Protein AF-A0A6P6V4N6-F1 (afdb_monomer)

Mean predicted aligned error: 5.98 Å

Radius of gyration: 13.84 Å; Cα contacts (8 Å, |Δi|>4): 129; chains: 1; bounding box: 36×21×31 Å

Solvent-accessible surface area (backbone atoms only — not comparable to full-atom values): 4891 Å² total; per-residue (Å²): 143,88,72,90,74,83,80,55,64,67,59,54,53,58,54,56,64,43,24,72,79,70,73,50,82,62,46,82,45,55,89,58,93,43,60,74,1,54,45,69,42,77,94,83,47,48,34,36,39,43,25,71,58,52,31,46,93,80,69,66,74,20,34,10,26,46,84,44,66,52,98,85,68,49,78,46,81,45,82,90

Foldseek 3Di:
DDQPDPPPVVVVVVVLVCCVVVVHQADEEERDDDQAQKDQDDPSSRYMYGAADACVVVPSRGWHWDWDADPVRDTDIDTD

Sequence (80 aa):
MCAVIIHLVPTVCLFLQSNHINKLDLVCRAHQLVQEGLKYMFQDKGLVTVWSAPNYCYRCGNVASILSFNENMERSEILH

Secondary structure (DSSP, 8-state):
--------HHHHHHHHHTHHHHT-S-EEE-SS--TTSEEEESTT--EEEE---TTGGGTS-PPPEEEEE-TT--EEEEE-

pLDDT: mean 84.14, std 14.91, range [34.22, 95.31]

Nearest PDB structures (foldseek):
  6obs-assembly1_A  TM=8.899E-01  e=1.211E-06  Homo sapiens
  1s70-assembly1_A  TM=9.221E-01  e=2.541E-06  Homo sapiens
  1u32-assembly1_A  TM=8.957E-01  e=1.814E-06  Homo sapiens
  8a8f-assembly1_A  TM=8.772E-01  e=5.333E-06  Saccharomyces cerevisiae
  6zeg-assembly1_A  TM=8.985E-01  e=8.548E-06  Homo sapiens

Structure (mmCIF, N/CA/C/O backbone):
data_AF-A0A6P6V4N6-F1
#
_entry.id   AF-A0A6P6V4N6-F1
#
loop_
_atom_site.group_PDB
_atom_site.id
_atom_site.type_symbol
_atom_site.label_atom_id
_atom_site.label_alt_id
_atom_site.label_comp_id
_atom_site.label_asym_id
_atom_site.label_entity_id
_atom_site.label_seq_id
_atom_site.pdbx_PDB_ins_code
_atom_site.Cartn_x
_atom_site.Cartn_y
_atom_site.Cartn_z
_atom_site.occupancy
_atom_site.B_iso_or_equiv
_atom_site.auth_seq_id
_atom_site.auth_comp_id
_atom_site.auth_asym_id
_atom_site.auth_atom_id
_atom_site.pdbx_PDB_model_num
ATOM 1 N N . MET A 1 1 ? 14.797 11.374 -8.398 1.00 50.06 1 MET A N 1
ATOM 2 C CA . MET A 1 1 ? 15.539 11.334 -7.120 1.00 50.06 1 MET A CA 1
ATOM 3 C C . MET A 1 1 ? 14.963 12.396 -6.205 1.00 50.06 1 MET A C 1
ATOM 5 O O . MET A 1 1 ? 15.043 13.555 -6.571 1.00 50.06 1 MET A O 1
ATOM 9 N N . CYS A 1 2 ? 14.338 11.984 -5.102 1.00 36.50 2 CYS A N 1
ATOM 10 C CA . CYS A 1 2 ? 14.286 12.674 -3.806 1.00 36.50 2 CYS A CA 1
ATOM 11 C C . CYS A 1 2 ? 13.331 11.879 -2.912 1.00 36.50 2 CYS A C 1
ATOM 13 O O . CYS A 1 2 ? 12.127 11.893 -3.124 1.00 36.50 2 CYS A O 1
ATOM 15 N N . ALA A 1 3 ? 13.879 11.155 -1.944 1.00 41.12 3 ALA A N 1
ATOM 16 C CA . ALA A 1 3 ? 13.133 10.660 -0.796 1.00 41.12 3 ALA A CA 1
ATOM 17 C C . ALA A 1 3 ? 14.132 10.542 0.357 1.00 41.12 3 ALA A C 1
ATOM 19 O O . ALA A 1 3 ? 14.553 9.454 0.738 1.00 41.12 3 ALA A O 1
ATOM 20 N N . VAL A 1 4 ? 14.575 11.689 0.876 1.00 34.22 4 VAL A N 1
ATOM 21 C CA . VAL A 1 4 ? 15.108 1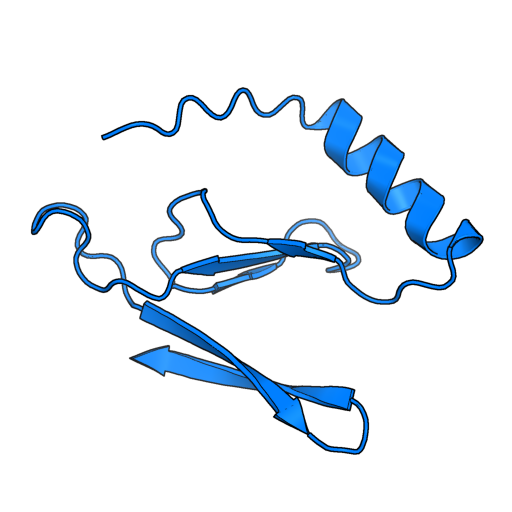1.720 2.238 1.00 34.22 4 VAL A CA 1
ATOM 22 C C . VAL A 1 4 ? 13.887 11.588 3.137 1.00 34.22 4 VAL A C 1
ATOM 24 O O . VAL A 1 4 ? 13.181 12.560 3.383 1.00 34.22 4 VAL A O 1
ATOM 27 N N . ILE A 1 5 ? 13.581 10.363 3.555 1.00 48.19 5 ILE A N 1
ATOM 28 C CA . ILE A 1 5 ? 12.548 10.115 4.557 1.00 48.19 5 ILE A CA 1
ATOM 29 C C . ILE A 1 5 ? 13.280 9.862 5.861 1.00 48.19 5 ILE A C 1
ATOM 31 O O . ILE A 1 5 ? 13.749 8.757 6.127 1.00 48.19 5 ILE A O 1
ATOM 35 N N . ILE A 1 6 ? 13.395 10.910 6.672 1.00 41.84 6 ILE A N 1
ATOM 36 C CA . ILE A 1 6 ? 13.761 10.763 8.075 1.00 41.84 6 ILE A CA 1
ATOM 37 C C . ILE A 1 6 ? 12.570 10.072 8.746 1.00 41.84 6 ILE A C 1
ATOM 39 O O . ILE A 1 6 ? 11.545 10.691 9.025 1.00 41.84 6 ILE A O 1
ATOM 43 N N . HIS A 1 7 ? 12.682 8.762 8.960 1.00 54.31 7 HIS A N 1
ATOM 44 C CA . HIS A 1 7 ? 11.764 8.031 9.823 1.00 54.31 7 HIS A CA 1
ATOM 45 C C . HIS A 1 7 ? 12.028 8.417 11.270 1.00 54.31 7 HIS A C 1
ATOM 47 O O . HIS A 1 7 ? 12.850 7.803 11.944 1.00 54.31 7 HIS A O 1
ATOM 53 N N . LEU A 1 8 ? 11.280 9.384 11.790 1.00 55.47 8 LEU A N 1
ATOM 54 C CA . LEU A 1 8 ? 11.017 9.393 13.220 1.00 55.47 8 LEU A CA 1
ATOM 55 C C . LEU A 1 8 ? 9.909 8.360 13.457 1.00 55.47 8 LEU A C 1
ATOM 57 O O . LEU A 1 8 ? 8.728 8.689 13.487 1.00 55.47 8 LEU A O 1
ATOM 61 N N . VAL A 1 9 ? 10.297 7.085 13.596 1.00 65.19 9 VAL A N 1
ATOM 62 C CA . VAL A 1 9 ? 9.415 5.991 14.058 1.00 65.19 9 VAL A CA 1
ATOM 63 C C . VAL A 1 9 ? 8.527 6.426 15.242 1.00 65.19 9 VAL A C 1
ATOM 65 O O . VAL A 1 9 ? 7.339 6.105 15.213 1.00 65.19 9 VAL A O 1
ATOM 68 N N . PRO A 1 10 ? 9.012 7.235 16.213 1.00 65.31 10 PRO A N 1
ATOM 69 C CA . PRO A 1 10 ? 8.158 7.764 17.277 1.00 65.31 10 PRO A CA 1
ATOM 70 C C . PRO A 1 10 ? 6.976 8.603 16.774 1.00 65.31 10 PRO A C 1
ATOM 72 O O . PRO A 1 10 ? 5.865 8.461 17.274 1.00 65.31 10 PRO A O 1
ATOM 75 N N . THR A 1 11 ? 7.187 9.449 15.763 1.00 71.75 11 THR A N 1
ATOM 76 C CA . THR A 1 11 ? 6.144 10.318 15.198 1.00 71.75 11 THR A CA 1
ATOM 77 C C . THR A 1 11 ? 5.061 9.509 14.490 1.00 71.75 11 THR A C 1
ATOM 79 O O . THR A 1 11 ? 3.883 9.837 14.594 1.00 71.75 11 THR A O 1
ATOM 82 N N . VAL A 1 12 ? 5.439 8.419 13.814 1.00 76.62 12 VAL A N 1
ATOM 83 C CA . VAL A 1 12 ? 4.476 7.505 13.185 1.00 76.62 12 VAL A CA 1
ATOM 84 C C . VAL A 1 12 ? 3.630 6.803 14.247 1.00 76.62 12 VAL A C 1
ATOM 86 O O . VAL A 1 12 ? 2.411 6.795 14.123 1.00 76.62 12 VAL A O 1
ATOM 89 N N . CYS A 1 13 ? 4.237 6.287 15.320 1.00 72.25 13 CYS A N 1
ATOM 90 C CA . CYS A 1 13 ? 3.489 5.664 16.417 1.00 72.25 13 CYS A CA 1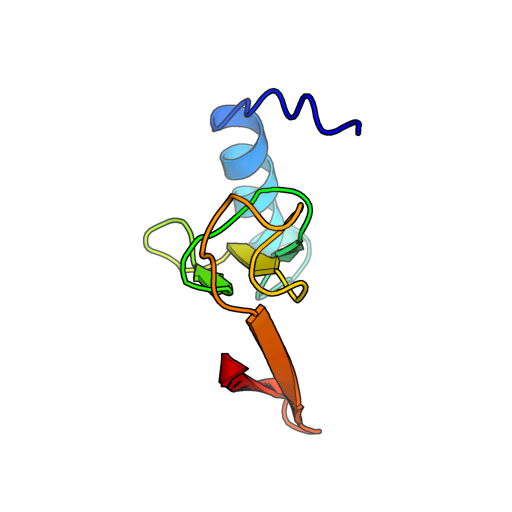
ATOM 91 C C . CYS A 1 13 ? 2.519 6.645 17.100 1.00 72.25 13 CYS A C 1
ATOM 93 O O . CYS A 1 13 ? 1.374 6.283 17.353 1.00 72.25 13 CYS A O 1
ATOM 95 N N . LEU A 1 14 ? 2.944 7.891 17.345 1.00 74.94 14 LEU A N 1
ATOM 96 C CA . LEU A 1 14 ? 2.086 8.954 17.891 1.00 74.94 14 LEU A CA 1
ATOM 97 C C . LEU A 1 14 ? 0.886 9.257 16.983 1.00 74.94 14 LEU A C 1
AT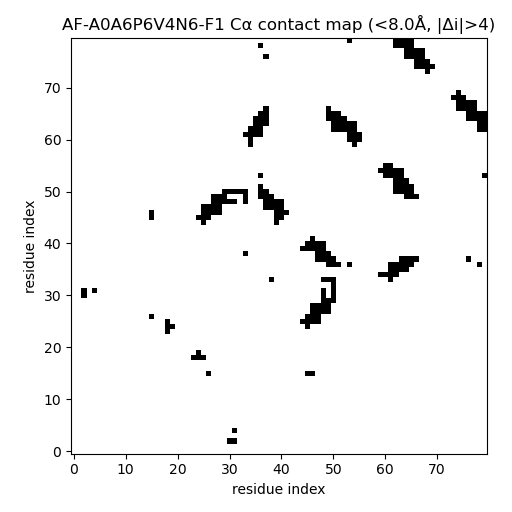OM 99 O O . LEU A 1 14 ? -0.238 9.425 17.457 1.00 74.94 14 LEU A O 1
ATOM 103 N N . PHE A 1 15 ? 1.105 9.302 15.667 1.00 78.56 15 PHE A N 1
ATOM 104 C CA . PHE A 1 15 ? 0.015 9.486 14.714 1.00 78.56 15 PHE A CA 1
ATOM 105 C C . PHE A 1 15 ? -0.948 8.293 14.723 1.00 78.56 15 PHE A C 1
ATOM 107 O O . PHE A 1 15 ? -2.159 8.492 14.782 1.00 78.56 15 PHE A O 1
ATOM 114 N N . LEU A 1 16 ? -0.427 7.062 14.753 1.00 81.00 16 LEU A N 1
ATOM 115 C CA . LEU A 1 16 ? -1.251 5.851 14.784 1.00 81.00 16 LEU A CA 1
ATOM 116 C C . LEU A 1 16 ? -2.109 5.747 16.050 1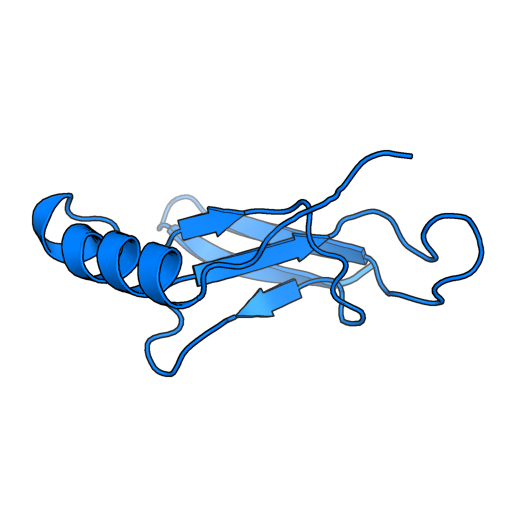.00 81.00 16 LEU A C 1
ATOM 118 O O . LEU A 1 16 ? -3.256 5.327 15.959 1.00 81.00 16 LEU A O 1
ATOM 122 N N . GLN A 1 17 ? -1.631 6.220 17.205 1.00 77.81 17 GLN A N 1
ATOM 123 C CA . GLN A 1 17 ? -2.462 6.327 18.415 1.00 77.81 17 GLN A CA 1
ATOM 124 C C . GLN A 1 17 ? -3.698 7.217 18.205 1.00 77.81 17 GLN A C 1
ATOM 126 O O . GLN A 1 17 ? -4.757 6.968 18.780 1.00 77.81 17 GLN A O 1
ATOM 131 N N . SER A 1 18 ? -3.589 8.234 17.346 1.00 78.19 18 SER A N 1
ATOM 132 C CA . SER A 1 18 ? -4.695 9.141 17.026 1.00 78.19 18 SER A CA 1
ATOM 133 C C . SER A 1 18 ? -5.698 8.543 16.033 1.00 78.19 18 SER A C 1
ATOM 135 O O . SER A 1 18 ? -6.774 9.112 15.857 1.00 78.19 18 SER A O 1
ATOM 137 N N . ASN A 1 19 ? -5.412 7.389 15.415 1.00 83.00 19 ASN A N 1
ATOM 138 C CA . ASN A 1 19 ? -6.357 6.719 14.517 1.00 83.00 19 ASN A CA 1
ATOM 139 C C . ASN A 1 19 ? -7.682 6.411 15.224 1.00 83.00 19 ASN A C 1
ATOM 141 O O . ASN A 1 19 ? -8.741 6.624 14.643 1.00 83.00 19 ASN A O 1
ATOM 145 N N . HIS A 1 20 ? -7.645 6.007 16.497 1.00 82.31 20 HIS A N 1
ATOM 146 C CA . HIS A 1 20 ? -8.857 5.749 17.281 1.00 82.31 20 HIS A CA 1
ATOM 147 C C . HIS A 1 20 ? -9.683 7.018 17.534 1.00 82.31 20 HIS A C 1
ATOM 149 O O . HIS A 1 20 ? -10.911 6.967 17.525 1.00 82.31 20 HIS A O 1
ATOM 155 N N . ILE A 1 21 ? -9.019 8.164 17.712 1.00 87.69 21 ILE A N 1
ATOM 156 C CA . ILE A 1 21 ? -9.676 9.469 17.88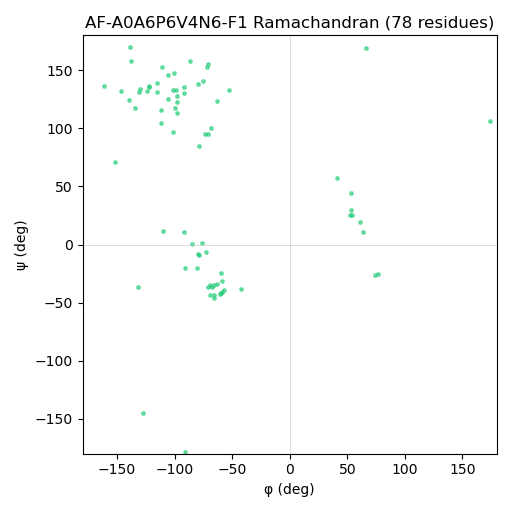7 1.00 87.69 21 ILE A CA 1
ATOM 157 C C . ILE A 1 21 ? -10.338 9.895 16.572 1.00 87.69 21 ILE A C 1
ATOM 159 O O . ILE A 1 21 ? -11.485 10.336 16.558 1.00 87.69 21 ILE A O 1
ATOM 163 N N . ASN A 1 22 ? -9.624 9.706 15.462 1.00 85.81 22 ASN A N 1
ATOM 164 C CA . ASN A 1 22 ? -10.067 10.087 14.123 1.00 85.81 22 ASN A CA 1
ATOM 165 C C . ASN A 1 22 ? -10.956 9.031 13.444 1.00 85.81 22 ASN A C 1
ATOM 167 O O . ASN A 1 22 ? -11.387 9.251 12.315 1.00 85.81 22 ASN A O 1
ATOM 171 N N . LYS A 1 23 ? -11.238 7.907 14.119 1.00 88.38 23 LYS A N 1
ATOM 172 C CA . LYS A 1 23 ? -12.011 6.765 13.600 1.00 88.38 23 LYS A CA 1
ATOM 173 C C . LYS A 1 23 ? -11.465 6.231 12.267 1.00 88.38 23 LYS A C 1
ATOM 175 O O . LYS A 1 23 ? -12.222 5.979 11.335 1.00 88.38 23 LYS A O 1
ATOM 180 N N . LEU A 1 24 ? -10.142 6.100 12.176 1.00 88.75 24 LEU A N 1
ATOM 181 C CA . LEU A 1 24 ? -9.446 5.543 11.017 1.00 88.75 24 LEU A CA 1
ATOM 182 C C . LEU A 1 24 ? -9.023 4.099 11.292 1.00 88.75 24 LEU A C 1
ATOM 184 O O . LEU A 1 24 ? -8.393 3.823 12.310 1.00 88.75 24 LEU A O 1
ATOM 188 N N . ASP A 1 25 ? -9.293 3.204 10.344 1.00 88.81 25 ASP A N 1
ATOM 189 C CA . ASP A 1 25 ? -8.919 1.786 10.456 1.00 88.81 25 ASP A CA 1
ATOM 190 C C . ASP A 1 25 ? -7.541 1.469 9.861 1.00 88.81 25 ASP A C 1
ATOM 192 O O . ASP A 1 25 ? -6.965 0.413 10.132 1.00 88.81 25 ASP A O 1
ATOM 196 N N . LEU A 1 26 ? -7.034 2.332 8.975 1.00 90.00 26 LEU A N 1
ATOM 197 C CA . LEU A 1 26 ? -5.788 2.106 8.251 1.00 90.00 26 LEU A CA 1
ATOM 198 C C . LEU A 1 26 ? -5.227 3.406 7.678 1.00 90.00 26 LEU A C 1
ATOM 200 O O . LEU A 1 26 ? -5.935 4.180 7.037 1.00 90.00 26 LEU A O 1
ATOM 204 N N . VAL A 1 27 ? -3.918 3.588 7.816 1.00 91.00 27 VAL A N 1
ATOM 205 C CA . VAL A 1 27 ? -3.163 4.627 7.117 1.00 91.00 27 VAL A CA 1
ATOM 206 C C . VAL A 1 27 ? -2.468 3.993 5.918 1.00 91.00 27 VAL A C 1
ATOM 208 O O . VAL A 1 27 ? -1.616 3.120 6.079 1.00 91.00 27 VAL A O 1
ATOM 211 N N . CYS A 1 28 ? -2.813 4.436 4.711 1.00 91.88 28 CYS A N 1
ATOM 212 C CA . CYS A 1 28 ? -2.134 4.023 3.484 1.00 91.88 28 CYS A CA 1
ATOM 213 C C . CYS A 1 28 ? -1.109 5.080 3.076 1.00 91.88 28 CYS A C 1
ATOM 215 O O . CYS A 1 28 ? -1.438 6.260 2.960 1.00 91.88 28 CYS A O 1
ATOM 217 N N . ARG A 1 29 ? 0.136 4.666 2.835 1.00 91.88 29 ARG A N 1
ATOM 218 C CA . ARG A 1 29 ? 1.201 5.550 2.350 1.00 91.88 29 ARG A CA 1
ATOM 219 C C . ARG A 1 29 ? 2.057 4.876 1.284 1.00 91.88 29 ARG A C 1
ATOM 221 O O . ARG A 1 29 ? 2.001 3.670 1.087 1.00 91.88 29 ARG A O 1
ATOM 228 N N . ALA A 1 30 ? 2.907 5.666 0.641 1.00 88.06 30 ALA A N 1
ATOM 229 C CA . ALA A 1 30 ? 3.935 5.188 -0.279 1.00 88.06 30 ALA A CA 1
ATOM 230 C C . ALA A 1 30 ? 5.300 5.769 0.131 1.00 88.06 30 ALA A C 1
ATOM 232 O O . ALA A 1 30 ? 5.560 6.009 1.318 1.00 88.06 30 ALA A O 1
ATOM 233 N N . HIS A 1 31 ? 6.148 6.078 -0.853 1.00 88.62 31 HIS A N 1
ATOM 234 C CA . HIS A 1 31 ? 7.371 6.879 -0.714 1.00 88.62 31 HIS A CA 1
ATOM 235 C C . HIS A 1 31 ? 8.575 6.168 -0.075 1.00 88.62 31 HIS A C 1
ATOM 237 O O . HIS A 1 31 ? 9.710 6.525 -0.374 1.00 88.62 31 HIS A O 1
ATOM 243 N N . GLN A 1 32 ? 8.363 5.145 0.752 1.00 89.38 32 GLN A N 1
ATOM 244 C CA . GLN A 1 32 ? 9.422 4.214 1.135 1.00 89.38 32 GLN A CA 1
ATOM 245 C C . GLN A 1 32 ? 9.429 3.031 0.183 1.00 89.38 32 GLN A C 1
ATOM 247 O O . GLN A 1 32 ? 8.389 2.410 -0.032 1.00 89.38 32 GLN A O 1
ATOM 252 N N . LEU A 1 33 ? 10.605 2.702 -0.343 1.00 89.69 33 LEU A N 1
ATOM 253 C CA . LEU A 1 33 ? 10.774 1.480 -1.111 1.00 89.69 33 LEU A CA 1
ATOM 254 C C . LEU A 1 33 ? 10.516 0.267 -0.206 1.00 89.69 33 LEU A C 1
ATOM 256 O O . LEU A 1 33 ? 11.185 0.101 0.815 1.00 89.69 33 LEU A O 1
ATOM 260 N N . VAL A 1 34 ? 9.573 -0.580 -0.612 1.00 92.44 34 VAL A N 1
ATOM 261 C CA . VAL A 1 34 ? 9.318 -1.908 -0.040 1.00 92.44 34 VAL A CA 1
ATOM 262 C C . VAL A 1 34 ? 9.607 -2.944 -1.119 1.00 92.44 34 VAL A C 1
ATOM 264 O O . VAL A 1 34 ? 9.192 -2.780 -2.265 1.00 92.44 34 VAL A O 1
ATOM 267 N N . GLN A 1 35 ? 10.386 -3.971 -0.784 1.00 93.62 35 GLN A N 1
ATOM 268 C CA . GLN A 1 35 ? 10.871 -4.945 -1.770 1.00 93.62 35 GLN A CA 1
ATOM 269 C C . GLN A 1 35 ? 9.740 -5.840 -2.273 1.00 93.62 35 GLN A C 1
ATOM 271 O O . GLN A 1 35 ? 9.651 -6.151 -3.455 1.00 93.62 35 GLN A O 1
ATOM 276 N N . GLU A 1 36 ? 8.836 -6.175 -1.365 1.00 94.19 36 GLU A N 1
ATOM 277 C CA . GLU A 1 36 ? 7.623 -6.950 -1.577 1.00 94.19 36 GLU A CA 1
ATOM 278 C C . GLU A 1 36 ? 6.485 -6.157 -2.250 1.00 94.19 36 GLU A C 1
ATOM 280 O O . GLU A 1 36 ? 5.393 -6.685 -2.421 1.00 94.19 36 GLU A O 1
ATOM 285 N N . GLY A 1 37 ? 6.701 -4.879 -2.592 1.00 92.88 37 GLY A N 1
ATOM 286 C CA . GLY A 1 37 ? 5.690 -4.010 -3.205 1.00 92.88 37 GLY A CA 1
ATOM 287 C C . GLY A 1 37 ? 4.588 -3.531 -2.246 1.00 92.88 37 GLY A C 1
ATOM 288 O O . GLY A 1 37 ? 4.062 -2.434 -2.416 1.00 92.88 37 GLY A O 1
ATOM 289 N N . LEU A 1 38 ? 4.278 -4.273 -1.179 1.00 94.25 38 LEU A N 1
ATOM 290 C CA . LEU A 1 38 ? 3.346 -3.863 -0.126 1.00 94.25 38 LEU A CA 1
ATOM 291 C C . LEU A 1 38 ? 3.770 -4.405 1.240 1.00 94.25 38 LEU A C 1
ATOM 293 O O . LEU A 1 38 ? 4.041 -5.591 1.380 1.00 94.25 38 LEU A O 1
ATOM 297 N N . LYS A 1 39 ? 3.784 -3.556 2.272 1.00 93.44 39 LYS A N 1
ATOM 298 C CA . LYS A 1 39 ? 4.158 -3.964 3.633 1.00 93.44 39 LYS A CA 1
ATOM 299 C C . LYS A 1 39 ? 3.276 -3.321 4.694 1.00 93.44 39 LYS A C 1
ATOM 301 O O . LYS A 1 39 ? 3.228 -2.093 4.800 1.00 93.44 39 LYS A O 1
ATOM 306 N N . TYR A 1 40 ? 2.661 -4.148 5.536 1.00 93.19 40 TYR A N 1
ATOM 307 C CA . TYR A 1 40 ? 2.059 -3.700 6.792 1.00 93.19 40 TYR A CA 1
ATOM 308 C C . TYR A 1 40 ? 3.126 -3.517 7.870 1.00 93.19 40 TYR A C 1
ATOM 310 O O . TYR A 1 40 ? 4.042 -4.329 8.012 1.00 93.19 40 TYR A O 1
ATOM 318 N N . MET A 1 41 ? 3.002 -2.441 8.635 1.00 87.31 41 MET A N 1
ATOM 319 C CA . MET A 1 41 ? 3.904 -2.109 9.731 1.00 87.31 41 MET A CA 1
ATOM 320 C C . MET A 1 41 ? 3.172 -2.251 11.066 1.00 87.31 41 MET A C 1
ATOM 322 O O . MET A 1 41 ? 1.960 -2.050 11.127 1.00 87.31 41 MET A O 1
ATOM 326 N N . PHE A 1 42 ? 3.939 -2.540 12.122 1.00 85.69 42 PHE A N 1
ATOM 327 C CA . PHE A 1 42 ? 3.457 -2.732 13.498 1.00 85.69 42 P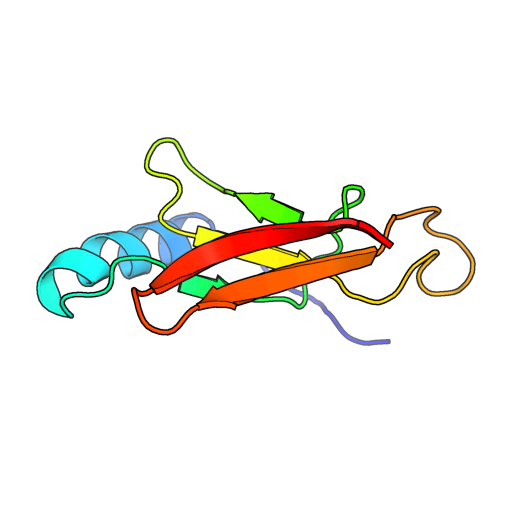HE A CA 1
ATOM 328 C C . PHE A 1 42 ? 2.564 -3.974 13.688 1.00 85.69 42 PHE A C 1
ATOM 330 O O . PHE A 1 42 ? 2.195 -4.655 12.733 1.00 85.69 42 PHE A O 1
ATOM 337 N N . GLN A 1 43 ? 2.284 -4.328 14.947 1.00 82.25 43 GLN A N 1
ATOM 338 C CA . GLN A 1 43 ? 1.493 -5.522 15.286 1.00 82.25 43 GLN A CA 1
ATOM 339 C C . GLN A 1 43 ? 0.016 -5.384 14.902 1.00 82.25 43 GLN A C 1
ATOM 341 O O . GLN A 1 43 ? -0.603 -6.363 14.496 1.00 82.25 43 GLN A O 1
ATOM 346 N N . ASP A 1 44 ? -0.531 -4.176 15.010 1.00 83.69 44 ASP A N 1
ATOM 347 C CA . ASP A 1 44 ? -1.927 -3.847 14.712 1.00 83.69 44 ASP A CA 1
ATOM 348 C C . ASP A 1 44 ? -2.203 -3.678 13.210 1.00 83.69 44 ASP A C 1
ATOM 350 O O . ASP A 1 44 ? -3.357 -3.564 12.805 1.00 83.69 44 ASP A O 1
ATOM 354 N N . LYS A 1 45 ? -1.153 -3.676 12.374 1.00 89.44 45 LYS A N 1
ATOM 355 C CA . LYS A 1 45 ? -1.239 -3.441 10.926 1.00 89.44 45 LYS A CA 1
ATOM 356 C C . LYS A 1 45 ? -1.987 -2.142 10.579 1.00 89.44 45 LYS A C 1
ATOM 358 O O . LYS A 1 45 ? -2.576 -2.039 9.504 1.00 89.44 45 LYS A O 1
ATOM 363 N N . GLY A 1 46 ? -1.934 -1.136 11.458 1.00 89.44 46 GLY A N 1
ATOM 364 C CA . GLY A 1 46 ? -2.608 0.157 11.280 1.00 89.44 46 GLY A CA 1
ATOM 365 C C . GLY A 1 46 ? -1.963 1.067 10.227 1.00 89.44 46 GLY A C 1
ATOM 366 O O . GLY A 1 46 ? -2.517 2.111 9.881 1.00 89.44 46 GLY A O 1
ATOM 367 N N . LEU A 1 47 ? -0.804 0.673 9.691 1.00 92.00 47 LEU A N 1
ATOM 368 C CA . LEU A 1 47 ? -0.076 1.374 8.637 1.00 92.00 47 LEU A CA 1
ATOM 369 C C . LEU A 1 47 ? 0.324 0.402 7.529 1.00 92.00 47 LEU A C 1
ATOM 371 O O . LEU A 1 47 ? 0.952 -0.623 7.798 1.00 92.00 47 LEU A O 1
ATOM 375 N N . VAL A 1 48 ? 0.049 0.772 6.281 1.00 93.25 48 VAL A N 1
ATOM 376 C CA . VAL A 1 48 ? 0.514 0.051 5.094 1.00 93.25 48 VAL A CA 1
ATOM 377 C C . VAL A 1 48 ? 1.331 0.966 4.189 1.00 93.25 48 VAL A C 1
ATOM 379 O O . VAL A 1 48 ? 0.965 2.116 3.937 1.00 93.25 48 VAL A O 1
ATOM 382 N N . THR A 1 49 ? 2.453 0.444 3.700 1.00 94.12 49 THR A N 1
ATOM 383 C CA . THR A 1 49 ? 3.246 1.069 2.639 1.00 94.12 49 THR A CA 1
ATOM 384 C C . THR A 1 49 ? 3.037 0.303 1.344 1.00 94.12 49 THR A C 1
ATOM 386 O O . THR A 1 49 ? 3.262 -0.902 1.319 1.00 94.12 49 THR A O 1
ATOM 389 N N . VAL A 1 50 ? 2.638 1.001 0.283 1.00 94.06 50 VAL A N 1
ATOM 390 C CA . VAL A 1 50 ? 2.433 0.445 -1.059 1.00 94.06 50 VAL A CA 1
ATOM 391 C C . VAL A 1 50 ? 3.433 1.068 -2.029 1.00 94.06 50 VAL A C 1
ATOM 393 O O . VAL A 1 50 ? 3.708 2.270 -1.984 1.00 94.06 50 VAL A O 1
ATOM 396 N N . TRP A 1 51 ? 3.978 0.242 -2.911 1.00 94.81 51 TRP A N 1
ATOM 397 C CA . TRP A 1 51 ? 4.932 0.608 -3.938 1.00 94.81 51 TRP A CA 1
ATOM 398 C C . TRP A 1 51 ? 4.542 -0.030 -5.269 1.00 94.81 51 TRP A C 1
ATOM 400 O O . TRP A 1 51 ? 4.534 -1.247 -5.403 1.00 94.81 51 TRP A O 1
ATOM 410 N N . SER A 1 52 ? 4.251 0.796 -6.271 1.00 94.06 52 SER A N 1
ATOM 411 C CA . SER A 1 52 ? 3.661 0.332 -7.537 1.00 94.06 52 SER A CA 1
ATOM 412 C C . SER A 1 52 ? 4.612 0.413 -8.738 1.00 94.06 52 SER A C 1
ATOM 414 O O . SER A 1 52 ? 4.175 0.272 -9.874 1.00 94.06 52 SER A O 1
ATOM 416 N N . ALA A 1 53 ? 5.910 0.655 -8.514 1.00 93.94 53 ALA A N 1
ATOM 417 C CA . ALA A 1 53 ? 6.919 0.719 -9.577 1.00 93.94 53 ALA A CA 1
ATOM 418 C C . ALA A 1 53 ? 7.892 -0.474 -9.476 1.00 93.94 53 ALA A C 1
ATOM 420 O O . ALA A 1 53 ? 8.759 -0.458 -8.594 1.00 93.94 53 ALA A O 1
ATOM 421 N N . PRO A 1 54 ? 7.786 -1.500 -10.341 1.00 94.56 54 PRO A N 1
ATOM 422 C CA . PRO A 1 54 ? 8.646 -2.675 -10.255 1.00 94.56 54 PRO A CA 1
ATOM 423 C C . PRO A 1 54 ? 10.067 -2.313 -10.687 1.00 94.56 54 PRO A C 1
ATOM 425 O O . PRO A 1 54 ? 10.267 -1.387 -11.476 1.00 94.56 54 PRO A O 1
ATOM 428 N N . ASN A 1 55 ? 11.053 -3.038 -10.157 1.00 92.94 55 ASN A N 1
ATOM 429 C CA . ASN A 1 55 ? 12.477 -2.827 -10.413 1.00 92.94 55 ASN A CA 1
ATOM 430 C C . ASN A 1 55 ? 12.856 -1.334 -10.436 1.00 92.94 55 ASN A C 1
ATOM 432 O O . ASN A 1 55 ? 13.347 -0.803 -11.436 1.00 92.94 55 ASN A O 1
ATOM 436 N N . T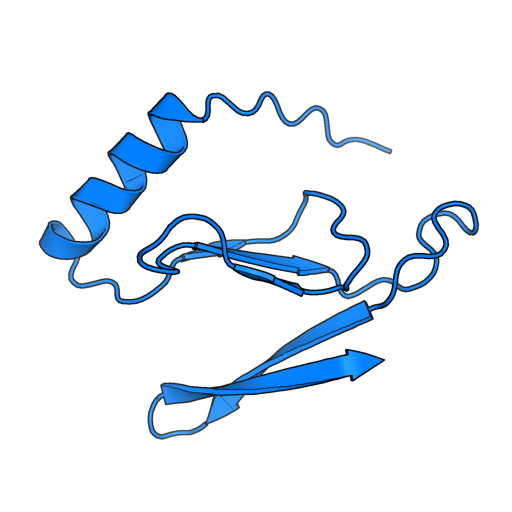YR A 1 56 ? 12.575 -0.633 -9.338 1.00 93.31 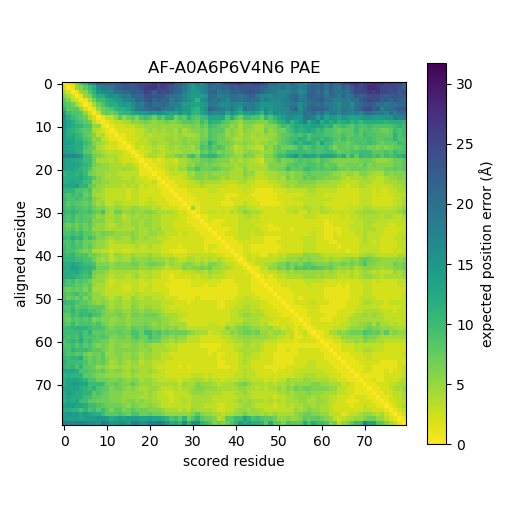56 TYR A N 1
ATOM 437 C CA . TYR A 1 56 ? 12.745 0.809 -9.248 1.00 93.31 56 TYR A CA 1
ATOM 438 C C . TYR A 1 56 ? 14.161 1.234 -9.655 1.00 93.31 56 TYR A C 1
ATOM 440 O O . TYR A 1 56 ? 15.164 0.639 -9.242 1.00 93.31 56 TYR A O 1
ATOM 448 N N . CYS A 1 57 ? 14.229 2.262 -10.508 1.00 92.44 57 CYS A N 1
ATOM 449 C CA . CYS A 1 57 ? 15.461 2.751 -11.134 1.00 92.44 57 CYS A CA 1
ATOM 450 C C . CYS A 1 57 ? 16.285 1.660 -11.851 1.00 92.44 57 CYS A C 1
ATOM 452 O O . CYS A 1 57 ? 17.504 1.796 -11.958 1.00 92.44 57 CYS A O 1
ATOM 454 N N . TYR A 1 58 ? 15.640 0.578 -12.303 1.00 90.12 58 TYR A N 1
ATOM 455 C CA . TYR A 1 58 ? 16.261 -0.598 -12.922 1.00 90.12 58 TYR A CA 1
ATOM 456 C C . TYR A 1 58 ? 17.366 -1.248 -12.078 1.00 90.12 58 TYR A C 1
ATOM 458 O O . TYR A 1 58 ? 18.289 -1.861 -12.612 1.00 90.12 58 TYR A O 1
ATOM 466 N N . ARG A 1 59 ? 17.305 -1.074 -10.754 1.00 91.00 59 ARG A N 1
ATOM 467 C CA . ARG A 1 59 ? 18.379 -1.468 -9.835 1.00 91.00 59 ARG A CA 1
ATOM 468 C C . ARG A 1 59 ? 17.882 -2.259 -8.641 1.00 91.00 59 ARG A C 1
ATOM 470 O O . ARG A 1 59 ? 18.601 -3.114 -8.137 1.00 91.00 59 ARG A O 1
ATOM 477 N N . CYS A 1 60 ? 16.706 -1.914 -8.133 1.00 89.88 60 CYS A N 1
ATOM 478 C CA . CYS A 1 60 ? 16.283 -2.373 -6.819 1.00 89.88 60 CYS A CA 1
ATOM 479 C C . CYS A 1 60 ? 15.735 -3.800 -6.810 1.00 89.88 60 CYS A C 1
ATOM 481 O O . CYS A 1 60 ? 15.691 -4.380 -5.731 1.00 89.88 60 CYS A O 1
ATOM 483 N N . GLY A 1 61 ? 15.309 -4.341 -7.960 1.00 93.19 61 GLY A N 1
ATOM 484 C CA . GLY A 1 61 ? 14.738 -5.691 -8.048 1.00 93.19 61 GLY A CA 1
ATOM 485 C C . GLY A 1 61 ? 13.429 -5.887 -7.273 1.00 93.19 61 GLY A C 1
ATOM 486 O O . GLY A 1 61 ? 12.992 -7.021 -7.115 1.00 93.19 61 GLY A O 1
ATOM 487 N N . ASN A 1 62 ? 12.810 -4.806 -6.789 1.00 94.12 62 ASN A N 1
ATOM 488 C CA . ASN A 1 62 ? 11.565 -4.867 -6.035 1.00 94.12 62 ASN A CA 1
ATOM 489 C C . ASN A 1 62 ? 10.380 -5.232 -6.937 1.00 94.12 62 ASN A C 1
ATOM 491 O O . ASN A 1 62 ? 10.367 -4.922 -8.133 1.00 94.12 62 ASN A O 1
ATOM 495 N N . VAL A 1 63 ? 9.352 -5.792 -6.316 1.00 95.31 63 VAL A N 1
ATOM 496 C CA . VAL A 1 63 ? 8.057 -6.082 -6.934 1.00 95.31 63 VAL A CA 1
ATOM 497 C C . VAL A 1 63 ? 7.158 -4.844 -6.836 1.00 95.31 63 VAL A C 1
ATOM 499 O O . VAL A 1 63 ? 7.411 -3.945 -6.019 1.00 95.31 63 VAL A O 1
ATOM 502 N N . ALA A 1 64 ? 6.152 -4.747 -7.702 1.00 94.00 64 ALA A N 1
ATOM 503 C CA . ALA A 1 64 ? 5.105 -3.745 -7.583 1.00 94.00 64 ALA A CA 1
ATOM 504 C C . ALA A 1 64 ? 3.844 -4.360 -6.979 1.00 94.00 64 ALA A C 1
ATOM 506 O O . ALA A 1 64 ? 3.512 -5.510 -7.237 1.00 94.00 64 ALA A O 1
ATOM 507 N N . SER A 1 65 ? 3.100 -3.567 -6.218 1.00 95.31 65 SER A N 1
ATOM 508 C CA . SER A 1 65 ? 1.801 -3.987 -5.704 1.00 95.31 65 SER A CA 1
ATOM 509 C C . SER A 1 65 ? 0.767 -2.876 -5.805 1.00 95.31 65 SER A C 1
ATOM 511 O O . SER A 1 65 ? 1.084 -1.679 -5.852 1.00 95.31 65 SER A O 1
ATOM 513 N N . ILE A 1 66 ? -0.493 -3.296 -5.798 1.00 94.06 66 ILE A N 1
ATOM 514 C CA . ILE A 1 66 ? -1.679 -2.456 -5.678 1.00 94.06 66 ILE A CA 1
ATOM 515 C C . ILE A 1 66 ? -2.476 -2.960 -4.474 1.00 94.06 66 ILE A C 1
ATOM 517 O O . ILE A 1 66 ? -2.724 -4.157 -4.341 1.00 94.06 66 ILE A O 1
ATOM 521 N N . LEU A 1 67 ? -2.889 -2.039 -3.605 1.00 94.44 67 LEU A N 1
ATOM 522 C CA . LEU A 1 67 ? -3.875 -2.311 -2.564 1.00 94.44 67 LEU A CA 1
ATOM 523 C C . LEU A 1 67 ? -5.239 -1.834 -3.063 1.00 94.44 67 LEU A C 1
ATOM 525 O O . LEU A 1 67 ? -5.436 -0.634 -3.252 1.00 94.44 67 LEU A O 1
ATOM 529 N N . SER A 1 68 ? -6.154 -2.769 -3.294 1.00 93.44 68 SER A N 1
ATOM 530 C CA . SER A 1 68 ? -7.504 -2.494 -3.780 1.00 93.44 68 SER A CA 1
ATOM 531 C C . SER A 1 68 ? -8.531 -2.656 -2.660 1.00 93.44 68 SER A C 1
ATOM 533 O O . SER A 1 68 ? -8.389 -3.521 -1.792 1.00 93.44 68 SER A O 1
ATOM 535 N N . PHE A 1 69 ? -9.570 -1.825 -2.702 1.00 93.19 69 PHE A N 1
ATOM 536 C CA . PHE A 1 69 ? -10.706 -1.855 -1.786 1.00 93.19 69 PHE A CA 1
ATOM 537 C C . PHE A 1 69 ? -11.991 -2.038 -2.593 1.00 93.19 69 PHE A C 1
ATOM 539 O O . PHE A 1 69 ? -12.161 -1.388 -3.626 1.00 93.19 69 PHE A O 1
ATOM 546 N N . ASN A 1 70 ? -12.890 -2.904 -2.128 1.00 94.25 70 ASN A N 1
ATOM 547 C CA . ASN A 1 70 ? -14.228 -3.026 -2.707 1.00 94.25 70 ASN A CA 1
ATOM 548 C C . ASN A 1 70 ? -15.241 -2.096 -2.010 1.00 94.25 70 ASN A C 1
ATOM 550 O O . ASN A 1 70 ? -14.896 -1.350 -1.094 1.00 94.25 70 ASN A O 1
ATOM 554 N N . GLU A 1 71 ? -16.505 -2.153 -2.433 1.00 94.75 71 GLU A N 1
ATOM 555 C CA . GLU A 1 71 ? -17.604 -1.342 -1.880 1.00 94.75 71 GLU A CA 1
ATOM 556 C C . GLU A 1 71 ? -17.838 -1.575 -0.377 1.00 94.75 71 GLU A C 1
ATOM 558 O O . GLU A 1 71 ? -18.301 -0.680 0.326 1.00 94.75 71 GLU A O 1
ATOM 563 N N . ASN A 1 72 ? -17.452 -2.749 0.132 1.00 94.81 72 ASN A N 1
ATOM 564 C CA . ASN A 1 72 ? -17.551 -3.124 1.541 1.00 94.81 72 ASN A CA 1
ATOM 565 C C . ASN A 1 72 ? -16.275 -2.792 2.340 1.00 94.81 72 ASN A C 1
ATOM 567 O O . ASN A 1 72 ? -16.136 -3.239 3.476 1.00 94.81 72 ASN A O 1
ATOM 571 N N . MET A 1 73 ? -15.333 -2.030 1.764 1.00 90.50 73 MET A N 1
ATOM 572 C CA . MET A 1 73 ? -14.024 -1.708 2.354 1.00 90.50 73 MET A CA 1
ATOM 573 C C . MET A 1 73 ? -13.136 -2.934 2.638 1.00 90.50 73 MET A C 1
ATOM 575 O O . MET A 1 73 ? -12.1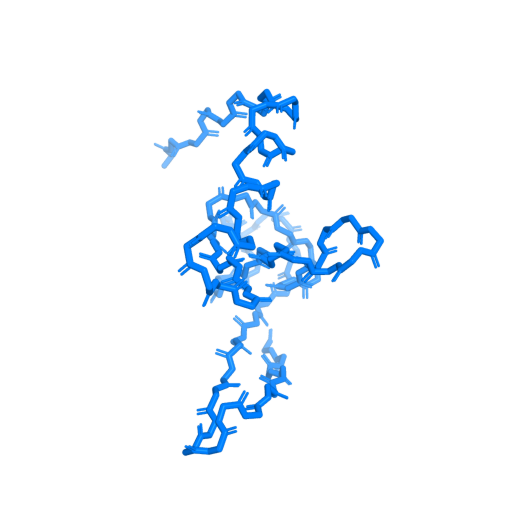65 -2.851 3.399 1.00 90.50 73 MET A O 1
ATOM 579 N N . GLU A 1 74 ? -13.419 -4.070 2.000 1.00 92.56 74 GLU A N 1
ATOM 580 C CA . GLU A 1 74 ? -12.572 -5.256 2.079 1.00 92.56 74 GLU A CA 1
ATOM 581 C C . GLU A 1 74 ? -11.322 -5.061 1.223 1.00 92.56 74 GLU A C 1
ATOM 583 O O . GLU A 1 74 ? -11.362 -4.491 0.131 1.00 92.56 74 GLU A O 1
ATOM 588 N N . ARG A 1 75 ? -10.194 -5.541 1.742 1.00 92.00 75 ARG A N 1
ATOM 589 C CA . ARG A 1 75 ? -8.857 -5.271 1.210 1.00 92.00 75 ARG A CA 1
ATOM 590 C C . ARG A 1 75 ? -8.397 -6.446 0.355 1.00 92.00 75 ARG A C 1
ATOM 592 O O . ARG A 1 75 ? -8.469 -7.588 0.802 1.00 92.00 75 ARG A O 1
ATOM 599 N N . SER A 1 76 ? -7.866 -6.167 -0.832 1.00 92.50 76 SER A N 1
ATOM 600 C CA . SER A 1 76 ? -7.207 -7.159 -1.688 1.00 92.50 76 SER A CA 1
ATOM 601 C C . SER A 1 76 ? -5.845 -6.655 -2.160 1.00 92.50 76 SER A C 1
ATOM 603 O O . SER A 1 76 ? -5.695 -5.504 -2.574 1.00 92.50 76 SER A O 1
ATOM 605 N N . GLU A 1 77 ? -4.840 -7.521 -2.065 1.00 90.75 77 GLU A N 1
ATOM 606 C CA . GLU A 1 77 ? -3.475 -7.242 -2.503 1.00 90.75 77 GLU A CA 1
ATOM 607 C C . GLU A 1 77 ? -3.274 -7.834 -3.899 1.00 90.75 77 GLU A C 1
ATOM 609 O O . GLU A 1 77 ? -3.459 -9.033 -4.107 1.00 90.75 77 GLU A O 1
ATOM 614 N N . ILE A 1 78 ? -2.906 -6.992 -4.862 1.00 89.69 78 ILE A N 1
ATOM 615 C CA . ILE A 1 78 ? -2.622 -7.401 -6.239 1.00 89.69 78 ILE A CA 1
ATOM 616 C C . ILE A 1 78 ? -1.124 -7.211 -6.470 1.00 89.69 78 ILE A C 1
ATOM 618 O O . ILE A 1 78 ? -0.627 -6.084 -6.412 1.00 89.69 78 ILE A O 1
ATOM 622 N N . LEU A 1 79 ? -0.413 -8.314 -6.704 1.00 82.75 79 LEU A N 1
ATOM 623 C CA . LEU A 1 79 ? 1.028 -8.337 -6.960 1.00 82.75 79 LEU A CA 1
ATOM 624 C C . LEU A 1 79 ? 1.302 -8.260 -8.470 1.00 82.75 79 LEU A C 1
ATOM 626 O O . LEU A 1 79 ? 0.656 -8.972 -9.242 1.00 82.75 79 LEU A O 1
ATOM 630 N N . HIS A 1 80 ? 2.263 -7.426 -8.868 1.00 68.44 80 HIS A N 1
ATOM 631 C CA . HIS A 1 80 ? 2.720 -7.216 -10.244 1.00 68.44 80 HIS A CA 1
ATOM 632 C C . HIS A 1 80 ? 4.225 -7.442 -10.395 1.00 68.44 80 HIS A C 1
ATOM 634 O O . HIS A 1 80 ? 5.008 -6.804 -9.650 1.00 68.44 80 HIS A O 1
#